Protein AF-A0AAE0AFK3-F1 (afdb_monomer_lite)

Radius of gyration: 22.58 Å; chains: 1; bounding box: 46×29×74 Å

Secondary structure (DSSP, 8-state):
--------TTS-HHHHHHHHHHHHHH-TT--HHHHHHHHHHHH-----HHHHHHHHHHHHHHHHHHHHHHHHHHHHHHHHHTTS--EEEEEEEE-TT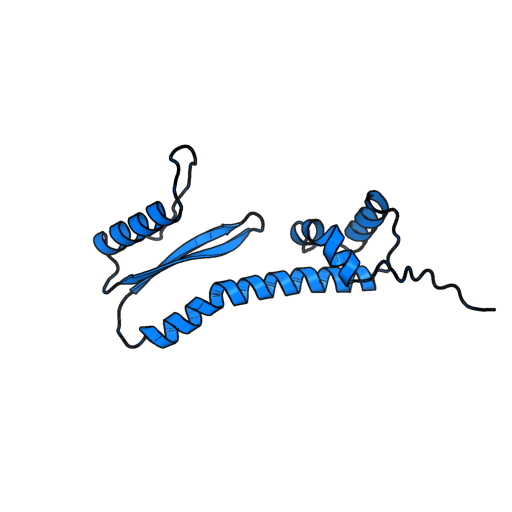S-EEEEEEEEESS-SHHHHHHHHHHHHHHTT--TTS--------

Structure (mmCIF, N/CA/C/O backbone):
data_AF-A0AAE0AFK3-F1
#
_entry.id   AF-A0AAE0AFK3-F1
#
loop_
_atom_site.group_PDB
_atom_site.id
_atom_site.type_symbol
_atom_site.label_atom_id
_atom_site.label_alt_id
_atom_site.label_comp_id
_atom_site.label_asym_id
_atom_site.label_entity_id
_atom_site.label_seq_id
_atom_site.pdbx_PDB_ins_code
_atom_site.Cartn_x
_atom_site.Cartn_y
_atom_site.Cartn_z
_atom_site.occupancy
_atom_site.B_iso_or_equiv
_atom_site.auth_seq_id
_atom_site.auth_comp_id
_atom_site.auth_asym_id
_atom_site.auth_atom_id
_atom_site.pdbx_PDB_model_num
ATOM 1 N N . MET A 1 1 ? -14.054 -16.254 48.248 1.00 39.22 1 MET A N 1
ATOM 2 C CA . MET A 1 1 ? -14.716 -15.157 47.509 1.00 39.22 1 MET A CA 1
ATOM 3 C C . MET A 1 1 ? -13.858 -14.879 46.275 1.00 39.22 1 MET A C 1
ATOM 5 O O . MET A 1 1 ? -12.744 -14.404 46.434 1.00 39.22 1 MET A O 1
ATOM 9 N N . CYS A 1 2 ? -14.268 -15.325 45.084 1.00 46.75 2 CYS A N 1
ATOM 10 C CA . CYS A 1 2 ? -13.453 -15.217 43.863 1.00 46.75 2 CYS A CA 1
ATOM 11 C C . CYS A 1 2 ? -13.420 -13.764 43.356 1.00 46.75 2 CYS A C 1
ATOM 13 O O . CYS A 1 2 ? -14.483 -13.138 43.305 1.00 46.75 2 CYS A O 1
ATOM 15 N N . PRO A 1 3 ? -12.263 -13.214 42.949 1.00 45.56 3 PRO A N 1
ATOM 16 C CA . PRO A 1 3 ? -12.224 -11.877 42.382 1.00 45.56 3 PRO A CA 1
ATOM 17 C C . PRO A 1 3 ? -12.792 -11.931 40.960 1.00 45.56 3 PRO A C 1
ATOM 19 O O . PRO A 1 3 ? -12.243 -12.588 40.079 1.00 45.56 3 PRO A O 1
ATOM 22 N N . ARG A 1 4 ? -13.913 -11.243 40.726 1.00 48.81 4 ARG A N 1
ATOM 23 C CA . ARG A 1 4 ? -14.423 -10.994 39.374 1.00 48.81 4 ARG A CA 1
ATOM 24 C C . ARG A 1 4 ? -13.528 -9.958 38.703 1.00 48.81 4 ARG A C 1
ATOM 26 O O . ARG A 1 4 ? -13.753 -8.759 38.849 1.00 48.81 4 ARG A O 1
ATOM 33 N N . VAL A 1 5 ? -12.534 -10.410 37.947 1.00 52.78 5 VAL A N 1
ATOM 34 C CA . VAL A 1 5 ? -11.984 -9.577 36.877 1.00 52.78 5 VAL A CA 1
ATOM 35 C C . VAL A 1 5 ? -13.006 -9.617 35.743 1.00 52.78 5 VAL A C 1
ATOM 37 O O . VAL A 1 5 ? -13.448 -10.690 35.341 1.00 52.78 5 VAL A O 1
ATOM 40 N N . ALA A 1 6 ? -13.423 -8.452 35.251 1.00 50.88 6 ALA A N 1
ATOM 41 C CA . ALA A 1 6 ? -14.258 -8.312 34.058 1.00 50.88 6 ALA A CA 1
ATOM 42 C C . ALA A 1 6 ? -13.450 -8.655 32.788 1.00 50.88 6 ALA A C 1
ATOM 44 O O . ALA A 1 6 ? -13.298 -7.836 31.882 1.00 50.88 6 ALA A O 1
ATOM 45 N N . GLU A 1 7 ? -12.858 -9.846 32.756 1.00 51.28 7 GLU A N 1
ATOM 46 C CA . GLU A 1 7 ? -12.228 -10.411 31.575 1.00 51.28 7 GLU A CA 1
ATOM 47 C C . GLU A 1 7 ? -13.335 -10.983 30.700 1.00 51.28 7 GLU A C 1
ATOM 49 O O . GLU A 1 7 ? -13.876 -12.056 30.942 1.00 51.28 7 GLU A O 1
ATOM 54 N N . ASN A 1 8 ? -13.721 -10.218 29.683 1.00 63.56 8 ASN A N 1
ATOM 55 C CA . ASN A 1 8 ? -14.471 -10.777 28.576 1.00 63.56 8 ASN A CA 1
ATOM 56 C C . ASN A 1 8 ? -13.508 -11.672 27.779 1.00 63.56 8 ASN A C 1
ATOM 58 O O . ASN A 1 8 ? -12.767 -11.168 26.933 1.00 63.56 8 ASN A O 1
ATOM 62 N N . GLU A 1 9 ? -13.502 -12.977 28.071 1.00 61.12 9 GLU A N 1
ATOM 63 C CA . GLU A 1 9 ? -12.671 -13.986 27.388 1.00 61.12 9 GLU A CA 1
ATOM 64 C C . GLU A 1 9 ? -12.834 -13.950 25.863 1.00 61.12 9 GLU A C 1
ATOM 66 O O . GLU A 1 9 ? -11.897 -14.246 25.123 1.00 61.12 9 GLU A O 1
ATOM 71 N N . VAL A 1 10 ? -14.003 -13.526 25.380 1.00 69.44 10 VAL A N 1
ATOM 72 C CA . VAL A 1 10 ? -14.322 -13.450 23.951 1.00 69.44 10 VAL A CA 1
ATOM 73 C C . VAL A 1 10 ? -13.625 -12.257 23.287 1.00 69.44 10 VAL A C 1
ATOM 75 O O . VAL A 1 10 ? -13.208 -12.333 22.130 1.00 69.44 10 VAL A O 1
ATOM 78 N N . ALA A 1 11 ? -13.409 -11.163 24.024 1.00 80.69 11 ALA A N 1
ATOM 79 C CA . ALA A 1 11 ? -12.811 -9.930 23.513 1.00 80.69 11 ALA A CA 1
ATOM 80 C C . ALA A 1 11 ? -11.272 -9.971 23.515 1.00 80.69 11 ALA A C 1
ATOM 82 O O . ALA A 1 11 ? -10.588 -9.083 24.036 1.00 80.69 11 ALA A O 1
ATOM 83 N N . THR A 1 12 ? -10.710 -11.025 22.924 1.00 91.44 12 THR A N 1
ATOM 84 C CA . THR A 1 12 ? -9.260 -11.205 22.792 1.00 91.44 12 THR A CA 1
ATOM 85 C C . THR A 1 12 ? -8.634 -10.154 21.873 1.00 91.44 12 THR A C 1
ATOM 87 O O . THR A 1 12 ? -9.294 -9.556 21.024 1.00 91.44 12 THR A O 1
ATOM 90 N N . SER A 1 13 ? -7.314 -9.963 21.967 1.00 93.50 13 SER A N 1
ATOM 91 C CA . SER A 1 13 ? -6.593 -9.039 21.078 1.00 93.50 13 SER A CA 1
ATOM 92 C C . SER A 1 13 ? -6.720 -9.412 19.595 1.00 93.50 13 SER A C 1
ATOM 94 O O . SER A 1 13 ? -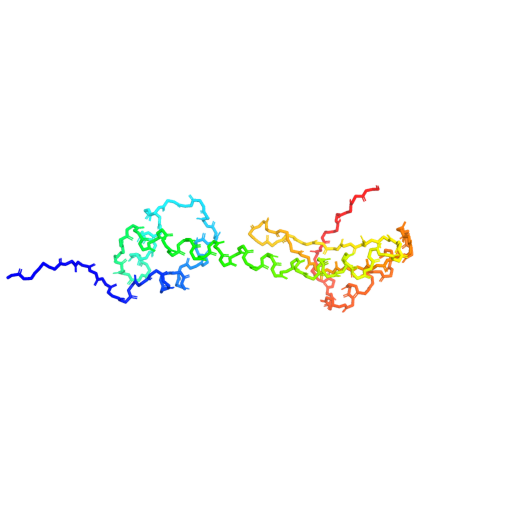6.755 -8.520 18.753 1.00 93.50 13 SER A O 1
ATOM 96 N N . ARG A 1 14 ? -6.828 -10.711 19.271 1.00 93.56 14 ARG A N 1
ATOM 97 C CA . ARG A 1 14 ? -7.072 -11.180 17.896 1.00 93.56 14 ARG A CA 1
ATOM 98 C C . ARG A 1 14 ? -8.484 -10.851 17.433 1.00 93.56 14 ARG A C 1
ATOM 100 O O . ARG A 1 14 ? -8.646 -10.337 16.332 1.00 93.5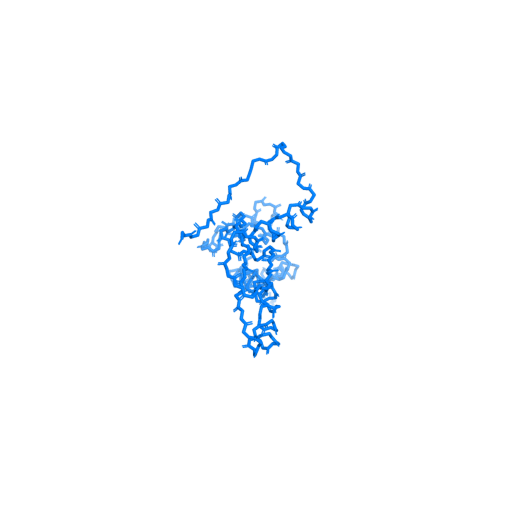6 14 ARG A O 1
ATOM 107 N N . TRP A 1 15 ? -9.482 -11.102 18.280 1.00 94.31 15 TRP A N 1
ATOM 108 C CA . TRP A 1 15 ? -10.865 -10.755 17.964 1.00 94.31 15 TRP A CA 1
ATOM 109 C C . TRP A 1 15 ? -11.001 -9.249 17.722 1.00 94.31 15 TRP A C 1
ATOM 111 O O . TRP A 1 15 ? -11.472 -8.847 16.662 1.00 94.31 15 TRP A O 1
ATOM 121 N N . VAL A 1 16 ? -10.460 -8.414 18.618 1.00 94.56 16 VAL A N 1
ATOM 122 C CA . VAL A 1 16 ? -10.437 -6.951 18.450 1.00 94.56 16 VAL A CA 1
ATOM 123 C C . VAL A 1 16 ? -9.757 -6.545 17.137 1.00 94.56 16 VAL A C 1
ATOM 125 O O . VAL A 1 16 ? -10.314 -5.748 16.385 1.00 94.56 16 VAL A O 1
ATOM 128 N N . ALA A 1 17 ? -8.584 -7.109 16.826 1.00 94.75 17 ALA A N 1
ATOM 129 C CA . ALA A 1 17 ? -7.884 -6.827 15.572 1.00 94.75 17 ALA A CA 1
ATOM 130 C C . ALA A 1 17 ? -8.727 -7.189 14.336 1.00 94.75 17 ALA A C 1
ATOM 132 O O . ALA A 1 17 ? -8.676 -6.471 13.341 1.00 94.75 17 ALA A O 1
ATOM 133 N N . SER A 1 18 ? -9.529 -8.257 14.407 1.00 94.19 18 SER A N 1
ATOM 134 C CA . SER A 1 18 ? -10.399 -8.670 13.301 1.00 94.19 18 SER A CA 1
ATOM 135 C C . SER A 1 18 ? -11.587 -7.727 13.079 1.00 94.19 18 SER A C 1
ATOM 137 O O . SER A 1 18 ? -11.887 -7.396 11.936 1.00 94.19 18 SER A O 1
ATOM 139 N N . VAL A 1 19 ? -12.232 -7.240 14.147 1.00 93.75 19 VAL A N 1
ATOM 140 C CA . VAL A 1 19 ? -13.488 -6.474 14.030 1.00 93.75 19 VAL A CA 1
ATOM 141 C C . VAL A 1 19 ? -13.283 -4.974 13.819 1.00 93.75 19 VAL A C 1
ATOM 143 O O . VAL A 1 19 ? -14.071 -4.344 13.120 1.00 93.75 19 VAL A O 1
ATOM 146 N N . ILE A 1 20 ? -12.216 -4.390 14.378 1.00 94.19 20 ILE A N 1
ATOM 147 C CA . ILE A 1 20 ? -11.890 -2.960 14.206 1.00 94.19 20 ILE A CA 1
ATOM 148 C C . ILE A 1 20 ? -10.580 -2.727 13.443 1.00 94.19 20 ILE A C 1
ATOM 150 O O . ILE A 1 20 ? -10.051 -1.617 13.447 1.00 94.19 20 ILE A O 1
ATOM 154 N N . GLY A 1 21 ? -10.046 -3.746 12.762 1.00 93.38 21 GLY A N 1
ATOM 155 C CA . GLY A 1 21 ? -8.762 -3.663 12.057 1.00 93.38 21 GLY A CA 1
ATOM 156 C C . GLY A 1 21 ? -8.691 -2.526 11.035 1.00 93.38 21 GLY A C 1
ATOM 157 O O . GLY A 1 21 ? -7.716 -1.782 11.021 1.00 93.38 21 GLY A O 1
ATOM 158 N N . ASN A 1 22 ? -9.751 -2.318 10.246 1.00 91.38 22 ASN A N 1
ATOM 159 C CA . ASN A 1 22 ? -9.845 -1.188 9.308 1.00 91.38 22 ASN A CA 1
ATOM 160 C C . ASN A 1 22 ? -9.767 0.163 10.021 1.00 91.38 22 ASN A C 1
ATOM 162 O O . ASN A 1 22 ? -9.021 1.042 9.611 1.00 91.38 22 ASN A O 1
ATOM 166 N N . PHE A 1 23 ? -10.488 0.309 11.130 1.00 93.88 23 PHE A N 1
ATOM 167 C CA . PHE A 1 23 ? -10.491 1.551 11.891 1.00 93.88 23 PHE A CA 1
ATOM 168 C C . PHE A 1 23 ? -9.127 1.837 12.536 1.00 93.88 23 PHE A C 1
ATOM 170 O O . PHE A 1 23 ? -8.695 2.988 12.591 1.00 93.88 23 PHE A O 1
ATOM 177 N N . ILE A 1 24 ? -8.417 0.789 12.974 1.00 94.00 24 ILE A N 1
ATOM 178 C CA . ILE A 1 24 ? -7.029 0.891 13.436 1.00 94.00 24 ILE A CA 1
ATOM 179 C C . ILE A 1 24 ? -6.100 1.317 12.291 1.00 94.00 24 ILE A C 1
ATOM 181 O O . ILE A 1 24 ? -5.253 2.180 12.517 1.00 94.00 24 ILE A O 1
ATOM 185 N N . ARG A 1 25 ? -6.268 0.752 11.085 1.00 90.38 25 ARG A N 1
ATOM 186 C CA . ARG A 1 25 ? -5.477 1.106 9.892 1.00 90.38 25 ARG A CA 1
ATOM 187 C C . ARG A 1 25 ? -5.624 2.576 9.517 1.00 90.38 25 ARG A C 1
ATOM 189 O O . ARG A 1 25 ? -4.612 3.243 9.365 1.00 90.38 25 ARG A O 1
ATOM 196 N N . SER A 1 26 ? -6.847 3.103 9.506 1.00 89.81 26 SER A N 1
ATOM 197 C CA . SER A 1 26 ? -7.099 4.522 9.215 1.00 89.81 26 SER A CA 1
ATOM 198 C C . SER A 1 26 ? -6.679 5.469 10.349 1.00 89.81 26 SER A C 1
ATOM 200 O O . SER A 1 26 ? -6.607 6.677 10.155 1.00 89.81 26 SER A O 1
ATOM 202 N N . ASN A 1 27 ? -6.399 4.945 11.549 1.00 91.75 27 ASN A N 1
ATOM 203 C CA . ASN A 1 27 ? -6.008 5.733 12.720 1.00 91.75 27 ASN A CA 1
ATOM 204 C C . ASN A 1 27 ? -4.761 5.140 13.405 1.00 91.75 27 ASN A C 1
ATOM 206 O O . ASN A 1 27 ? -4.784 4.870 14.611 1.00 91.75 27 ASN A O 1
ATOM 210 N N . PRO A 1 28 ? -3.630 4.960 12.702 1.00 90.44 28 PRO A N 1
ATOM 211 C CA . PRO A 1 28 ? -2.493 4.191 13.213 1.00 90.44 28 PRO A CA 1
ATOM 212 C C . PRO A 1 28 ? -1.834 4.863 14.424 1.00 90.44 28 PRO A C 1
ATOM 214 O O . PRO A 1 28 ? -1.280 4.194 15.293 1.00 90.44 28 PRO A O 1
ATOM 217 N N . ASN A 1 29 ? -1.975 6.182 14.566 1.00 91.31 29 ASN A N 1
ATOM 218 C CA . ASN A 1 29 ? -1.487 6.956 15.712 1.00 91.31 29 ASN A CA 1
ATOM 219 C C . ASN A 1 29 ? -2.575 7.247 16.761 1.00 91.31 29 ASN A C 1
ATOM 221 O O . ASN A 1 29 ? -2.318 7.922 17.755 1.00 91.31 29 ASN A O 1
ATOM 225 N N . GLY A 1 30 ? -3.781 6.694 16.586 1.00 91.25 30 GLY A N 1
ATOM 226 C CA . GLY A 1 30 ? -4.903 6.872 17.503 1.00 91.25 30 GLY A CA 1
ATOM 227 C C . GLY A 1 30 ? -4.571 6.431 18.932 1.00 91.25 30 GLY A C 1
ATOM 228 O O . GLY A 1 30 ? -3.837 5.459 19.156 1.00 91.25 30 GLY A O 1
ATOM 229 N N . LYS A 1 31 ? -5.112 7.155 19.917 1.00 93.75 31 LYS A N 1
ATOM 230 C CA . LYS A 1 31 ? -4.954 6.832 21.344 1.00 93.75 31 LYS A CA 1
ATOM 231 C C . LYS A 1 31 ? -5.876 5.679 21.736 1.00 93.75 31 LYS A C 1
ATOM 233 O O . LYS A 1 31 ? -6.976 5.555 21.215 1.00 93.75 31 LYS A O 1
ATOM 238 N N . THR A 1 32 ? -5.492 4.901 22.746 1.00 92.50 32 THR A N 1
ATOM 239 C CA . THR A 1 32 ? -6.267 3.754 23.262 1.00 92.50 32 THR A CA 1
ATOM 240 C C . THR A 1 32 ? -7.733 4.087 23.557 1.00 92.50 32 THR A C 1
ATOM 242 O O . THR A 1 32 ? -8.607 3.262 23.311 1.00 92.50 32 THR A O 1
ATOM 245 N N . LYS A 1 33 ? -8.013 5.299 24.058 1.00 94.25 33 LYS A N 1
ATOM 246 C CA . LYS A 1 33 ? -9.376 5.768 24.357 1.00 94.25 33 LYS A CA 1
ATOM 247 C C . LYS A 1 33 ? -10.280 5.773 23.119 1.00 94.25 33 LYS A C 1
ATOM 249 O O . LYS A 1 33 ? -11.425 5.362 23.230 1.00 94.25 33 LYS A O 1
ATOM 254 N N . LEU A 1 34 ? -9.751 6.164 21.958 1.00 95.62 34 LEU A N 1
ATOM 255 C CA . LEU A 1 34 ? -10.492 6.184 20.694 1.00 95.62 34 LEU A CA 1
ATOM 256 C C . LEU A 1 34 ? -11.017 4.784 20.349 1.00 95.62 34 LEU A C 1
ATOM 258 O O . LEU A 1 34 ? -12.209 4.598 20.153 1.00 95.62 34 LEU A O 1
ATOM 262 N N . PHE A 1 35 ? -10.136 3.783 20.365 1.00 95.38 35 PHE A N 1
ATOM 263 C CA . PHE A 1 35 ? -10.503 2.404 20.028 1.00 95.38 35 PHE A CA 1
ATOM 264 C C . PHE A 1 35 ? -11.403 1.748 21.076 1.00 95.38 35 PHE A C 1
ATOM 266 O O . PHE A 1 35 ? -12.213 0.891 20.741 1.00 95.38 35 PHE A O 1
ATOM 273 N N . LYS A 1 36 ? -11.271 2.139 22.350 1.00 93.38 36 LYS A N 1
ATOM 274 C CA . LYS A 1 36 ? -12.187 1.679 23.399 1.00 93.38 36 LYS A CA 1
ATOM 275 C C . LYS A 1 36 ? -13.601 2.200 23.184 1.00 93.38 36 LYS A C 1
ATOM 277 O O . LYS A 1 36 ? -14.534 1.422 23.336 1.00 93.38 36 LYS A O 1
ATOM 282 N N . ASN A 1 37 ? -13.737 3.480 22.845 1.00 94.25 37 ASN A N 1
ATOM 283 C CA . ASN A 1 37 ? -15.035 4.075 22.549 1.00 94.25 37 ASN A CA 1
ATOM 284 C C . ASN A 1 37 ? -15.664 3.381 21.337 1.00 94.25 37 ASN A C 1
ATOM 286 O O . ASN A 1 37 ? -16.776 2.890 21.445 1.00 94.25 37 ASN A O 1
ATOM 290 N N . GLU A 1 38 ? -14.900 3.188 20.259 1.00 94.94 38 GLU A N 1
ATOM 291 C CA . GLU A 1 38 ? -15.377 2.486 19.060 1.00 94.94 38 GLU A CA 1
ATOM 292 C C . GLU A 1 38 ? -15.920 1.076 19.365 1.00 94.94 38 GLU A C 1
ATOM 294 O O . GLU A 1 38 ? -16.978 0.685 18.874 1.00 94.94 38 GLU A O 1
ATOM 299 N N . LEU A 1 39 ? -15.220 0.300 20.201 1.00 93.12 39 LEU A N 1
ATOM 300 C CA . LEU A 1 39 ? -15.661 -1.049 20.581 1.00 93.12 39 LEU A CA 1
ATOM 301 C C . LEU A 1 39 ? -16.893 -1.042 21.488 1.00 93.12 39 LEU A C 1
ATOM 303 O O . LEU A 1 39 ? -17.746 -1.927 21.380 1.00 93.12 39 LEU A O 1
ATOM 307 N N . GLN A 1 40 ? -16.990 -0.051 22.371 1.00 91.44 40 GLN A N 1
ATOM 308 C CA . GLN A 1 40 ? -18.157 0.131 23.221 1.00 91.44 40 GLN A CA 1
ATOM 309 C C . GLN A 1 40 ? -19.379 0.556 22.399 1.00 91.44 40 GLN A C 1
ATOM 311 O O . GLN A 1 40 ? -20.465 0.042 22.647 1.00 91.44 40 GLN A O 1
ATOM 316 N N . ASP A 1 41 ? -19.203 1.439 21.420 1.00 92.38 41 ASP A N 1
ATOM 317 C CA . ASP A 1 41 ? -20.298 1.997 20.627 1.00 92.38 41 ASP A CA 1
ATOM 318 C C . ASP A 1 41 ? -20.816 0.984 19.597 1.00 92.38 41 ASP A C 1
ATOM 320 O O . ASP A 1 41 ? -22.024 0.807 19.457 1.00 92.38 41 ASP A O 1
ATOM 324 N N . LYS A 1 42 ? -19.920 0.255 18.912 1.00 93.31 42 LYS A N 1
ATOM 325 C CA . LYS A 1 42 ? -20.318 -0.720 17.879 1.00 93.31 42 LYS A CA 1
ATOM 326 C C . LYS A 1 42 ? -20.712 -2.088 18.410 1.00 93.31 42 LYS A C 1
ATOM 328 O O . LYS A 1 42 ? -21.544 -2.754 17.802 1.00 93.31 42 LYS A O 1
ATOM 333 N N . PHE A 1 43 ? -20.086 -2.536 19.495 1.00 89.69 43 PHE A N 1
ATOM 334 C CA . PHE A 1 43 ? -20.218 -3.922 19.955 1.00 89.69 43 PHE A CA 1
ATOM 335 C C . PHE A 1 43 ? -20.677 -4.033 21.409 1.00 89.69 43 PHE A C 1
ATOM 337 O O . PHE A 1 43 ? -20.826 -5.145 21.905 1.00 89.69 43 PHE A O 1
ATOM 344 N N . ALA A 1 44 ? -20.888 -2.913 22.110 1.00 90.12 44 ALA A N 1
ATOM 345 C CA . ALA A 1 44 ? -21.187 -2.887 23.543 1.00 90.12 44 ALA A CA 1
ATOM 346 C C . ALA A 1 44 ? -20.126 -3.590 24.418 1.00 90.12 44 ALA A C 1
ATOM 348 O O . ALA A 1 44 ? -20.409 -4.003 25.544 1.00 90.12 44 ALA A O 1
ATOM 349 N N . VAL A 1 45 ? -18.885 -3.706 23.925 1.00 88.19 45 VAL A N 1
ATOM 350 C CA . VAL A 1 45 ? -17.801 -4.435 24.595 1.00 88.19 45 VAL A CA 1
ATOM 351 C C . VAL A 1 45 ? -16.824 -3.476 25.269 1.00 88.19 45 VAL A C 1
ATOM 353 O O . VAL A 1 45 ? -16.205 -2.627 24.628 1.00 88.19 45 VAL A O 1
ATOM 356 N N . LYS A 1 46 ? -16.584 -3.697 26.566 1.00 87.88 46 LYS A N 1
ATOM 357 C CA . LYS A 1 46 ? -15.477 -3.073 27.302 1.00 87.88 46 LYS A CA 1
ATOM 358 C C . LYS A 1 46 ? -14.233 -3.946 27.220 1.00 87.88 46 LYS A C 1
ATOM 360 O O . LYS A 1 46 ? -14.273 -5.130 27.538 1.00 87.88 46 LYS A O 1
ATOM 365 N N . VAL A 1 47 ? -13.108 -3.335 26.863 1.00 86.88 47 VAL A N 1
ATOM 366 C CA . VAL A 1 47 ? -11.798 -3.995 26.796 1.00 86.88 47 VAL A CA 1
ATOM 367 C C . VAL A 1 47 ? -10.733 -3.224 27.562 1.00 86.88 47 VAL A C 1
ATOM 369 O O . VAL A 1 47 ? -10.729 -1.989 27.640 1.00 86.88 47 VAL A O 1
ATOM 372 N N . ASN A 1 48 ? -9.786 -3.974 28.123 1.00 88.12 48 ASN A N 1
ATOM 373 C CA . ASN A 1 48 ? -8.640 -3.402 28.813 1.00 88.12 48 ASN A CA 1
ATOM 374 C C . ASN A 1 48 ? -7.670 -2.723 27.817 1.00 88.12 48 ASN A C 1
ATOM 376 O O . ASN A 1 48 ? -7.657 -3.005 26.617 1.00 88.12 48 ASN A O 1
ATOM 380 N N . SER A 1 49 ? -6.847 -1.794 28.315 1.00 90.25 49 SER A N 1
ATOM 381 C CA . SER A 1 49 ? -5.906 -1.039 27.470 1.00 90.25 49 SER A CA 1
ATOM 382 C C . SER A 1 49 ? -4.843 -1.928 26.816 1.00 90.25 49 SER A C 1
ATOM 384 O O . SER A 1 49 ? -4.413 -1.638 25.702 1.00 90.25 49 SER A O 1
ATOM 386 N N . GLN A 1 50 ? -4.444 -3.011 27.486 1.00 90.06 50 GLN A N 1
ATOM 387 C CA . GLN A 1 50 ? -3.419 -3.934 27.003 1.00 90.06 50 GLN A CA 1
ATOM 388 C C . GLN A 1 50 ? -3.905 -4.729 25.786 1.00 90.06 50 GLN A C 1
ATOM 390 O O . GLN A 1 50 ? -3.153 -4.927 24.835 1.00 90.06 50 GLN A O 1
ATOM 395 N N . THR A 1 51 ? -5.172 -5.139 25.784 1.00 91.62 51 THR A N 1
ATOM 396 C CA . THR A 1 51 ? -5.840 -5.822 24.679 1.00 91.62 51 THR A CA 1
ATOM 397 C C . THR A 1 51 ? -5.885 -4.926 23.452 1.00 91.62 51 THR A C 1
ATOM 399 O O . THR A 1 51 ? -5.554 -5.394 22.368 1.00 91.62 51 THR A O 1
ATOM 402 N N . ILE A 1 52 ? -6.210 -3.640 23.625 1.00 93.94 52 ILE A N 1
ATOM 403 C CA . ILE A 1 52 ? -6.168 -2.650 22.540 1.00 93.94 52 ILE A CA 1
ATOM 404 C C . ILE A 1 52 ? -4.747 -2.483 22.011 1.00 93.94 52 ILE A C 1
ATOM 406 O O . ILE A 1 52 ? -4.543 -2.509 20.803 1.00 93.94 52 ILE A O 1
ATOM 410 N N . TYR A 1 53 ? -3.759 -2.334 22.898 1.00 94.62 53 TYR A N 1
ATOM 411 C CA . TYR A 1 53 ? -2.361 -2.197 22.494 1.00 94.62 53 TYR A CA 1
ATOM 412 C C . TYR A 1 53 ? -1.895 -3.406 21.673 1.00 94.62 53 TYR A C 1
ATOM 414 O O . TYR A 1 53 ? -1.334 -3.243 20.593 1.00 94.62 53 TYR A O 1
ATOM 422 N N . ARG A 1 54 ? -2.187 -4.621 22.149 1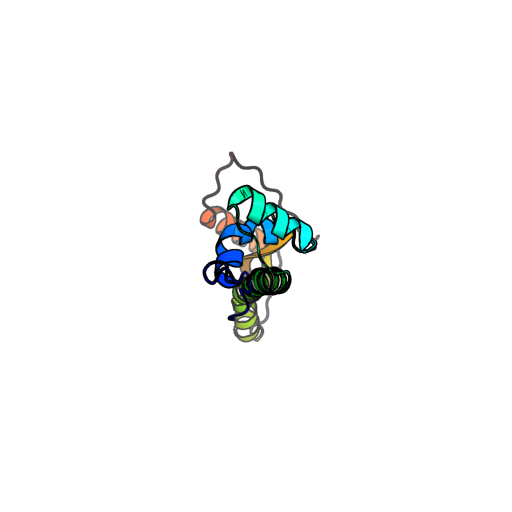.00 95.19 54 ARG A N 1
ATOM 423 C CA . ARG A 1 54 ? -1.860 -5.872 21.455 1.00 95.19 54 ARG A CA 1
ATOM 424 C C . ARG A 1 54 ? -2.598 -5.995 20.122 1.00 95.19 54 ARG A C 1
ATOM 426 O O . ARG A 1 54 ? -1.972 -6.352 19.135 1.00 95.19 54 ARG A O 1
ATOM 433 N N . ALA A 1 55 ? -3.887 -5.661 20.070 1.00 95.19 55 ALA A N 1
ATOM 434 C CA . ALA A 1 55 ? -4.669 -5.674 18.833 1.00 95.19 55 ALA A CA 1
ATOM 435 C C . ALA A 1 55 ? -4.114 -4.681 17.804 1.00 95.19 55 ALA A C 1
ATOM 437 O O . ALA A 1 55 ? -3.900 -5.030 16.648 1.00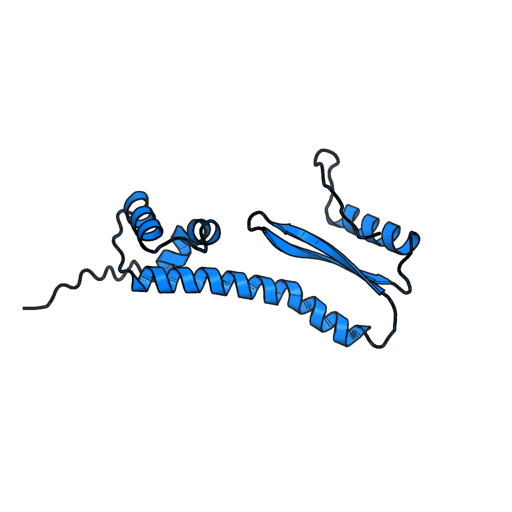 95.19 55 ALA A O 1
ATOM 438 N N . LYS A 1 56 ? -3.802 -3.461 18.249 1.00 95.38 56 LYS A N 1
ATOM 439 C CA . LYS A 1 56 ? -3.175 -2.428 17.426 1.00 95.38 56 LYS A CA 1
ATOM 440 C C . LYS A 1 56 ? -1.819 -2.887 16.895 1.00 95.38 56 LYS A C 1
ATOM 442 O O . LYS A 1 56 ? -1.544 -2.722 15.714 1.00 95.38 56 LYS A O 1
ATOM 447 N N . LYS A 1 57 ? -1.001 -3.507 17.748 1.00 94.81 57 LYS A N 1
ATOM 448 C CA . LYS A 1 57 ? 0.287 -4.084 17.356 1.00 94.81 57 LYS A CA 1
ATOM 449 C C . LYS A 1 57 ? 0.117 -5.170 16.288 1.00 94.81 57 LYS A C 1
ATOM 451 O O . LYS A 1 57 ? 0.792 -5.078 15.274 1.00 94.81 57 LYS A O 1
ATOM 456 N N . ILE A 1 58 ? -0.830 -6.099 16.460 1.00 94.75 58 ILE A N 1
ATOM 457 C CA . ILE A 1 58 ? -1.144 -7.137 15.462 1.00 94.75 58 ILE A CA 1
ATOM 458 C C . ILE A 1 58 ? -1.465 -6.500 14.106 1.00 94.75 58 ILE A C 1
ATOM 460 O O . ILE A 1 58 ? -0.820 -6.825 13.119 1.00 94.75 58 ILE A O 1
ATOM 464 N N . VAL A 1 59 ? -2.410 -5.555 14.057 1.00 93.75 59 VAL A N 1
ATOM 465 C CA . VAL A 1 59 ? -2.829 -4.918 12.794 1.00 93.75 59 VAL A CA 1
ATOM 466 C C . VAL A 1 59 ? -1.663 -4.196 12.110 1.00 93.75 59 VAL A C 1
ATOM 468 O O . VAL A 1 59 ? -1.472 -4.337 10.903 1.00 93.75 59 VAL A O 1
ATOM 471 N N . LEU A 1 60 ? -0.861 -3.449 12.875 1.00 90.25 60 LEU A N 1
ATOM 472 C CA . LEU A 1 60 ? 0.279 -2.702 12.338 1.00 90.25 60 LEU A CA 1
ATOM 473 C C . LEU A 1 60 ? 1.441 -3.613 11.904 1.00 90.25 60 LEU A C 1
ATOM 475 O O . LEU A 1 60 ? 2.147 -3.287 10.954 1.00 90.25 60 LEU A O 1
ATOM 479 N N . GLU A 1 61 ? 1.659 -4.743 12.577 1.00 90.50 61 GLU A N 1
ATOM 480 C CA . GLU A 1 61 ? 2.660 -5.743 12.181 1.00 90.50 61 GLU A CA 1
ATOM 481 C C . GLU A 1 61 ? 2.231 -6.508 10.931 1.00 90.50 61 GLU A C 1
ATOM 483 O O . GLU A 1 61 ? 3.045 -6.704 10.029 1.00 90.50 61 GLU A O 1
ATOM 488 N N . THR A 1 62 ? 0.952 -6.874 10.829 1.00 87.88 62 THR A N 1
ATOM 489 C CA . THR A 1 62 ? 0.393 -7.486 9.620 1.00 87.88 62 THR A CA 1
ATOM 490 C C . THR A 1 62 ? 0.562 -6.565 8.412 1.00 87.88 62 THR A C 1
ATOM 492 O O . THR A 1 62 ? 1.032 -7.018 7.372 1.00 87.88 62 THR A O 1
ATOM 495 N N . LEU A 1 63 ? 0.284 -5.263 8.558 1.00 79.62 63 LEU A N 1
ATOM 496 C CA . LEU A 1 63 ? 0.512 -4.276 7.497 1.00 79.62 63 LEU A CA 1
ATOM 497 C C . LEU A 1 63 ? 1.980 -4.266 7.032 1.00 79.62 63 LEU A C 1
ATOM 499 O O . LEU A 1 63 ? 2.258 -4.374 5.841 1.00 79.62 63 LEU A O 1
ATOM 503 N N . LYS A 1 64 ? 2.934 -4.239 7.973 1.00 79.44 64 LYS A N 1
ATOM 504 C CA . LYS A 1 64 ? 4.372 -4.325 7.660 1.00 79.44 64 LYS A CA 1
ATOM 505 C C . LYS A 1 64 ? 4.744 -5.605 6.909 1.00 79.44 64 LYS A C 1
ATOM 507 O O . LYS A 1 64 ? 5.520 -5.527 5.960 1.00 79.44 64 LYS A O 1
ATOM 512 N N . SER A 1 65 ? 4.193 -6.755 7.304 1.00 80.38 65 SER A N 1
ATOM 513 C CA . SER A 1 65 ? 4.434 -8.033 6.615 1.00 80.38 65 SER A CA 1
ATOM 514 C C . SER A 1 65 ? 3.983 -7.978 5.158 1.00 80.38 65 SER A C 1
ATOM 516 O O . SER A 1 65 ? 4.743 -8.362 4.273 1.00 80.38 65 SER A O 1
ATOM 518 N N . HIS A 1 66 ? 2.799 -7.416 4.892 1.00 77.75 66 HIS A N 1
ATOM 519 C CA . HIS A 1 66 ? 2.292 -7.270 3.528 1.00 77.75 66 HIS A CA 1
ATOM 520 C C . HIS A 1 66 ? 3.217 -6.426 2.644 1.00 77.75 66 HIS A C 1
ATOM 522 O O . HIS A 1 66 ? 3.445 -6.791 1.491 1.00 77.75 66 HIS A O 1
ATOM 528 N N . HIS A 1 67 ? 3.814 -5.351 3.174 1.00 74.81 67 HIS A N 1
ATOM 529 C CA . HIS A 1 67 ? 4.829 -4.602 2.428 1.00 74.81 67 HIS A CA 1
ATOM 530 C C . HIS A 1 67 ? 6.048 -5.477 2.126 1.00 74.81 67 HIS A C 1
ATOM 532 O O . HIS A 1 67 ? 6.458 -5.581 0.973 1.00 74.81 67 HIS A O 1
ATOM 538 N N . VAL A 1 68 ? 6.611 -6.155 3.131 1.00 78.19 68 VAL A N 1
ATOM 539 C CA . VAL A 1 68 ? 7.782 -7.025 2.931 1.00 78.19 68 VAL A CA 1
ATOM 540 C C . VAL A 1 68 ? 7.511 -8.088 1.864 1.00 78.19 68 VAL A C 1
ATOM 542 O O . VAL A 1 68 ? 8.350 -8.296 0.991 1.00 78.19 68 VAL A O 1
ATOM 545 N N . GLU A 1 69 ? 6.338 -8.715 1.884 1.00 78.12 69 GLU A N 1
ATOM 546 C CA . GLU A 1 69 ? 5.922 -9.701 0.884 1.00 78.12 69 GLU A CA 1
ATOM 547 C C . GLU A 1 69 ? 5.767 -9.093 -0.517 1.00 78.12 69 GLU A C 1
ATOM 549 O O . GLU A 1 69 ? 6.261 -9.672 -1.488 1.00 78.12 69 GLU A O 1
ATOM 554 N N . ALA A 1 70 ? 5.153 -7.909 -0.635 1.00 72.88 70 ALA A N 1
ATOM 555 C CA . ALA A 1 70 ? 5.003 -7.209 -1.911 1.00 72.88 70 ALA A CA 1
ATOM 556 C C . ALA A 1 70 ? 6.365 -6.891 -2.557 1.00 72.88 70 ALA A C 1
ATOM 558 O O . ALA A 1 70 ? 6.546 -7.070 -3.763 1.00 72.88 70 ALA A O 1
ATOM 559 N N . TYR A 1 71 ? 7.355 -6.501 -1.748 1.00 76.25 71 TYR A N 1
ATOM 560 C CA . TYR A 1 71 ? 8.715 -6.194 -2.202 1.00 76.25 71 TYR A CA 1
ATOM 561 C C . TYR A 1 71 ? 9.652 -7.414 -2.258 1.00 76.25 71 TYR A C 1
ATOM 563 O O . TYR A 1 71 ? 10.726 -7.333 -2.859 1.00 76.25 71 TYR A O 1
ATOM 571 N N . ALA A 1 72 ? 9.270 -8.569 -1.698 1.00 79.69 72 ALA A N 1
ATOM 572 C CA . ALA A 1 72 ? 10.124 -9.762 -1.636 1.00 79.69 72 ALA A CA 1
ATOM 573 C C . ALA A 1 72 ? 10.580 -10.230 -3.025 1.00 79.69 72 ALA A C 1
ATOM 575 O O . ALA A 1 72 ? 11.705 -10.714 -3.195 1.00 79.69 72 ALA A O 1
ATOM 576 N N . LYS A 1 73 ? 9.728 -10.036 -4.039 1.00 75.19 73 LYS A N 1
ATOM 577 C CA . LYS A 1 73 ? 10.062 -10.351 -5.427 1.00 75.19 73 LYS A CA 1
ATOM 578 C C . LYS A 1 73 ? 11.218 -9.487 -5.947 1.00 75.19 73 LYS A C 1
ATOM 580 O O . LYS A 1 73 ? 12.118 -10.047 -6.566 1.00 75.19 73 LYS A O 1
ATOM 585 N N . LEU A 1 74 ? 11.276 -8.183 -5.634 1.00 75.38 74 LEU A N 1
ATOM 586 C CA . LEU A 1 74 ? 12.376 -7.293 -6.061 1.00 75.38 74 LEU A CA 1
ATOM 587 C C . LEU A 1 74 ? 13.741 -7.812 -5.613 1.00 75.38 74 LEU A C 1
ATOM 589 O O . LEU A 1 74 ? 14.695 -7.801 -6.387 1.00 75.38 74 LEU A O 1
ATOM 593 N N . ARG A 1 75 ? 13.830 -8.333 -4.383 1.00 74.94 75 ARG A N 1
ATOM 594 C CA . ARG A 1 75 ? 15.074 -8.912 -3.860 1.00 74.94 75 ARG A CA 1
ATOM 595 C C . ARG A 1 75 ? 15.534 -10.106 -4.695 1.00 74.94 75 ARG A C 1
ATOM 597 O O . ARG A 1 75 ? 16.719 -10.216 -5.001 1.00 74.94 75 ARG A O 1
ATOM 604 N N . LYS A 1 76 ? 14.604 -10.986 -5.082 1.00 75.50 76 LYS A N 1
ATOM 605 C CA . LYS A 1 76 ? 14.900 -12.108 -5.984 1.00 75.50 76 LYS A CA 1
ATOM 606 C C . LYS A 1 76 ? 15.376 -11.596 -7.347 1.00 75.50 76 LYS A C 1
ATOM 608 O O . LYS A 1 76 ? 16.363 -12.113 -7.863 1.00 75.50 76 LYS A O 1
ATOM 613 N N . TYR A 1 77 ? 14.728 -10.563 -7.885 1.00 72.44 77 TYR A N 1
ATOM 614 C CA . TYR A 1 77 ? 15.100 -9.971 -9.169 1.00 72.44 77 TYR A CA 1
ATOM 615 C C . TYR A 1 77 ? 16.497 -9.341 -9.150 1.00 72.44 77 TYR A C 1
ATOM 617 O O . TYR A 1 77 ? 17.289 -9.629 -10.041 1.00 72.44 77 TYR A O 1
ATOM 625 N N . GLY A 1 78 ? 16.854 -8.575 -8.115 1.00 72.00 78 GLY A N 1
ATOM 626 C CA . GLY A 1 78 ? 18.196 -7.994 -7.989 1.00 72.00 78 GLY A CA 1
ATOM 627 C C . GLY A 1 78 ? 19.304 -9.052 -7.939 1.00 72.00 78 GLY A C 1
ATOM 628 O O . GLY A 1 78 ? 20.335 -8.902 -8.587 1.00 72.00 78 GLY A O 1
ATOM 629 N N . ILE A 1 79 ? 19.068 -10.166 -7.237 1.00 74.69 79 ILE A N 1
ATOM 630 C CA . ILE A 1 79 ? 20.027 -11.281 -7.163 1.00 74.69 79 ILE A CA 1
ATOM 631 C C . ILE A 1 79 ? 20.147 -12.007 -8.507 1.00 74.69 79 ILE A C 1
ATOM 633 O O . ILE A 1 79 ? 21.252 -12.343 -8.931 1.00 74.69 79 ILE A O 1
ATOM 637 N N . GLN A 1 80 ? 19.014 -12.286 -9.153 1.00 70.69 80 GLN A N 1
ATOM 638 C CA . GLN A 1 80 ? 18.978 -13.089 -10.371 1.00 70.69 80 GLN A CA 1
ATOM 639 C C . GLN A 1 80 ? 19.483 -12.309 -11.585 1.00 70.69 80 GLN A C 1
ATOM 641 O O . GLN A 1 80 ? 20.213 -12.871 -12.393 1.00 70.69 80 GLN A O 1
ATOM 646 N N . TYR A 1 81 ? 19.120 -11.032 -11.705 1.00 70.06 81 TYR A N 1
ATOM 647 C CA . TYR A 1 81 ? 19.337 -10.259 -12.925 1.00 70.06 81 TYR A CA 1
ATOM 648 C C . TYR A 1 81 ? 20.408 -9.173 -12.809 1.00 70.06 81 TYR A C 1
ATOM 650 O O . TYR A 1 81 ? 20.931 -8.740 -13.830 1.00 70.06 81 TYR A O 1
ATOM 658 N N . GLY A 1 82 ? 20.834 -8.800 -11.595 1.00 67.81 82 GLY A N 1
ATOM 659 C CA . GLY A 1 82 ? 21.872 -7.778 -11.391 1.00 67.81 82 GLY A CA 1
ATOM 660 C C . GLY A 1 82 ? 23.237 -8.114 -12.010 1.00 67.81 82 GLY A C 1
ATOM 661 O O . GLY A 1 82 ? 24.079 -7.235 -12.144 1.00 67.81 82 GLY A O 1
ATOM 662 N N . LYS A 1 83 ? 23.461 -9.372 -12.415 1.00 69.69 83 LYS A N 1
ATOM 663 C CA . LYS A 1 83 ? 24.691 -9.822 -13.087 1.00 69.69 83 LYS A CA 1
ATOM 664 C C . LYS A 1 83 ? 24.708 -9.585 -14.599 1.00 69.69 83 LYS A C 1
ATOM 666 O O . LYS A 1 83 ? 25.781 -9.658 -15.186 1.00 69.69 83 LYS A O 1
ATOM 671 N N . PHE A 1 84 ? 23.556 -9.353 -15.227 1.00 68.50 84 PHE A N 1
ATOM 672 C CA . PHE A 1 84 ? 23.438 -9.302 -16.690 1.00 68.50 84 PHE A CA 1
ATOM 673 C C . PHE A 1 84 ? 23.512 -7.878 -17.264 1.00 68.50 84 PHE A C 1
ATOM 675 O O . PHE A 1 84 ? 23.456 -7.716 -18.478 1.00 68.50 84 PHE A O 1
ATOM 682 N N . GLY A 1 85 ? 23.681 -6.857 -16.414 1.00 73.06 85 GLY A N 1
ATOM 683 C CA . GLY A 1 85 ? 23.551 -5.458 -16.831 1.00 73.06 85 GLY A CA 1
ATOM 684 C C . GLY A 1 85 ? 22.099 -5.091 -17.175 1.00 73.06 85 GLY A C 1
ATOM 685 O O . GLY A 1 85 ? 21.209 -5.938 -17.132 1.00 73.06 85 GLY A O 1
ATOM 686 N N . GLY A 1 86 ? 21.852 -3.813 -17.470 1.00 82.69 86 GLY A N 1
ATOM 687 C CA . GLY A 1 86 ? 20.526 -3.285 -17.816 1.00 82.69 86 GLY A CA 1
ATOM 688 C C . GLY A 1 86 ? 19.908 -2.372 -16.752 1.00 82.69 86 GLY A C 1
ATOM 689 O O . GLY A 1 86 ? 20.495 -2.118 -15.699 1.00 82.69 86 GLY A O 1
ATOM 690 N N . VAL A 1 87 ? 18.710 -1.870 -17.051 1.00 86.00 87 VAL A N 1
ATOM 691 C CA . VAL A 1 87 ? 17.931 -0.948 -16.218 1.00 86.00 87 VAL A CA 1
ATOM 692 C C . VAL A 1 87 ? 16.644 -1.620 -15.741 1.00 86.00 87 VAL A C 1
ATOM 694 O O . VAL A 1 87 ? 15.931 -2.264 -16.515 1.00 86.00 87 VAL A O 1
ATOM 697 N N . LEU A 1 88 ? 16.348 -1.469 -14.448 1.00 88.00 88 LEU A N 1
ATOM 698 C CA . LEU A 1 88 ? 15.084 -1.886 -13.846 1.00 88.00 88 LEU A CA 1
ATOM 699 C C . LEU A 1 88 ? 14.086 -0.729 -13.922 1.00 88.00 88 LEU A C 1
ATOM 701 O O . LEU A 1 88 ? 14.201 0.234 -13.169 1.00 88.00 88 LEU A O 1
ATOM 705 N N . LEU A 1 89 ? 13.075 -0.863 -14.775 1.00 89.88 89 LEU A N 1
ATOM 706 C CA . LEU A 1 89 ? 11.918 0.025 -14.776 1.00 89.88 89 LEU A CA 1
ATOM 707 C C . LEU A 1 89 ? 10.898 -0.485 -13.757 1.00 89.88 89 LEU A C 1
ATOM 709 O O . LEU A 1 89 ? 10.653 -1.692 -13.653 1.00 89.88 89 LEU A O 1
ATOM 713 N N . SER A 1 90 ? 10.285 0.423 -13.002 1.00 89.06 90 SER A N 1
ATOM 714 C CA . SER A 1 90 ? 9.264 0.064 -12.017 1.00 89.06 90 SER A CA 1
ATOM 715 C C . SER A 1 90 ? 8.113 1.059 -12.013 1.00 89.06 90 SER A C 1
ATOM 717 O O . SER A 1 90 ? 8.326 2.262 -12.126 1.00 89.06 90 SER A O 1
ATOM 719 N N . VAL A 1 91 ? 6.894 0.542 -11.870 1.00 90.88 91 VAL A N 1
ATOM 720 C CA . VAL A 1 91 ? 5.677 1.330 -11.664 1.00 90.88 91 VAL A CA 1
ATOM 721 C C . VAL A 1 91 ? 5.157 1.027 -10.270 1.00 90.88 91 VAL A C 1
ATOM 723 O O . VAL A 1 91 ? 4.897 -0.128 -9.916 1.00 90.88 91 VAL A O 1
ATOM 726 N N . ILE A 1 92 ? 4.992 2.087 -9.492 1.00 89.88 92 ILE A N 1
ATOM 727 C CA . ILE A 1 92 ? 4.448 2.064 -8.138 1.00 89.88 92 ILE A CA 1
ATOM 728 C C . ILE A 1 92 ? 3.141 2.858 -8.090 1.00 89.88 92 ILE A C 1
ATOM 730 O O . ILE A 1 92 ? 2.933 3.771 -8.886 1.00 89.88 92 ILE A O 1
ATOM 734 N N . ALA A 1 93 ? 2.274 2.534 -7.137 1.00 88.62 93 ALA A N 1
ATOM 735 C CA . ALA A 1 93 ? 1.115 3.352 -6.796 1.00 88.62 93 ALA A CA 1
ATOM 736 C C . ALA A 1 93 ? 1.068 3.656 -5.306 1.00 88.62 93 ALA A C 1
ATOM 738 O O . ALA A 1 93 ? 1.719 2.991 -4.501 1.00 88.62 93 ALA A O 1
ATOM 739 N N . LEU A 1 94 ? 0.270 4.664 -4.963 1.00 85.69 94 LEU A N 1
ATOM 740 C CA . LEU A 1 94 ? -0.145 4.947 -3.599 1.00 85.69 94 LEU A CA 1
ATOM 741 C C . LEU A 1 94 ? -1.544 4.379 -3.377 1.00 85.69 94 LEU A C 1
ATOM 743 O O . LEU A 1 94 ? -2.441 4.608 -4.192 1.00 85.69 94 LEU A O 1
ATOM 747 N N . ASP A 1 95 ? -1.728 3.645 -2.286 1.00 82.69 95 ASP A N 1
ATOM 748 C CA . ASP A 1 95 ? -3.055 3.236 -1.835 1.00 82.69 95 ASP A CA 1
ATOM 749 C C . ASP A 1 95 ? -3.703 4.291 -0.917 1.00 82.69 95 ASP A C 1
ATOM 751 O O . ASP A 1 95 ? -3.126 5.338 -0.614 1.00 82.69 95 ASP A O 1
ATOM 755 N N . GLY A 1 96 ? -4.937 4.022 -0.477 1.00 72.25 96 GLY A N 1
ATOM 756 C CA . GLY A 1 96 ? -5.685 4.911 0.420 1.00 72.25 96 GLY A CA 1
ATOM 757 C C . GLY A 1 96 ? -5.064 5.086 1.811 1.00 72.25 96 GLY A C 1
ATOM 758 O O . GLY A 1 96 ? -5.491 5.970 2.550 1.00 72.25 96 GLY A O 1
ATOM 759 N N . ASP A 1 97 ? -4.050 4.287 2.149 1.00 71.94 97 ASP A N 1
ATOM 760 C CA . ASP A 1 97 ? -3.300 4.355 3.400 1.00 71.94 97 ASP A CA 1
ATOM 761 C C . ASP A 1 97 ? -1.929 5.042 3.199 1.00 71.94 97 ASP A C 1
ATOM 763 O O . ASP A 1 97 ? -1.030 4.908 4.033 1.00 71.94 97 ASP A O 1
ATOM 767 N N . ASN A 1 98 ? -1.756 5.799 2.103 1.00 76.56 98 ASN A N 1
ATOM 768 C CA . ASN A 1 98 ? -0.507 6.464 1.705 1.00 76.56 98 ASN A CA 1
ATOM 769 C C . ASN A 1 98 ? 0.688 5.503 1.586 1.00 76.56 98 ASN A C 1
ATOM 771 O O . ASN A 1 98 ? 1.844 5.908 1.751 1.00 76.56 98 ASN A O 1
ATOM 775 N N . CYS A 1 99 ? 0.433 4.226 1.312 1.00 76.25 99 CYS A N 1
ATOM 776 C CA . CYS A 1 99 ? 1.484 3.238 1.172 1.00 76.25 99 CYS A CA 1
ATOM 777 C C . CYS A 1 99 ? 1.902 3.086 -0.288 1.00 76.25 99 CYS A C 1
ATOM 779 O O . CYS A 1 99 ? 1.064 3.001 -1.182 1.00 76.25 99 CYS A O 1
ATOM 781 N N . ILE A 1 100 ? 3.214 2.991 -0.520 1.00 83.81 100 ILE A N 1
ATOM 782 C CA . ILE A 1 100 ? 3.768 2.699 -1.844 1.00 83.81 100 ILE A CA 1
ATOM 783 C C . ILE A 1 100 ? 3.668 1.195 -2.100 1.00 83.81 100 ILE A C 1
ATOM 785 O O . ILE A 1 100 ? 4.266 0.392 -1.373 1.00 83.81 100 ILE A O 1
ATOM 789 N N . ILE A 1 101 ? 2.957 0.824 -3.161 1.00 83.62 101 ILE A N 1
ATOM 790 C CA . ILE A 1 101 ? 2.781 -0.556 -3.612 1.00 83.62 101 ILE A CA 1
ATOM 791 C C . ILE A 1 101 ? 3.366 -0.748 -5.022 1.00 83.62 101 ILE A C 1
ATOM 793 O O . ILE A 1 101 ? 3.078 0.050 -5.916 1.00 83.62 101 ILE A O 1
ATOM 797 N N . PRO A 1 102 ? 4.188 -1.788 -5.261 1.00 86.69 102 PRO A N 1
ATOM 798 C CA . PRO A 1 102 ? 4.674 -2.093 -6.601 1.00 86.69 102 PRO A CA 1
ATOM 799 C C . PRO A 1 102 ? 3.542 -2.692 -7.447 1.00 86.69 102 PRO A C 1
ATOM 801 O O . PRO A 1 102 ? 2.934 -3.686 -7.050 1.00 86.69 102 PRO A O 1
ATOM 804 N N . ILE A 1 103 ? 3.277 -2.107 -8.618 1.00 88.06 103 ILE A N 1
ATOM 805 C CA . ILE A 1 103 ? 2.282 -2.615 -9.577 1.00 88.06 103 ILE A CA 1
ATOM 806 C C . ILE A 1 103 ? 2.959 -3.508 -10.614 1.00 88.06 103 ILE A C 1
ATOM 808 O O . ILE A 1 103 ? 2.514 -4.627 -10.860 1.00 88.06 103 ILE A O 1
ATOM 812 N N . ALA A 1 104 ? 4.036 -3.015 -11.226 1.00 89.12 104 ALA A N 1
ATOM 813 C CA . ALA A 1 104 ? 4.735 -3.717 -12.292 1.00 89.12 104 ALA A CA 1
ATOM 814 C C . ALA A 1 104 ? 6.222 -3.366 -12.309 1.00 89.12 104 ALA A C 1
ATOM 816 O O . ALA A 1 104 ? 6.633 -2.304 -11.842 1.00 89.12 104 ALA A O 1
ATOM 817 N N . ILE A 1 105 ? 7.020 -4.264 -12.879 1.00 87.31 105 ILE A N 1
ATOM 818 C CA . ILE A 1 105 ? 8.456 -4.083 -13.089 1.00 87.31 105 ILE A CA 1
ATOM 819 C C . ILE A 1 105 ? 8.864 -4.663 -14.441 1.00 87.31 105 ILE A C 1
ATOM 821 O O . ILE A 1 105 ? 8.244 -5.615 -14.920 1.00 87.31 105 ILE A O 1
ATOM 825 N N . CYS A 1 106 ? 9.930 -4.129 -15.023 1.00 87.62 106 CYS A N 1
ATOM 826 C CA . CYS A 1 106 ? 10.521 -4.627 -16.257 1.00 87.62 106 CYS A CA 1
ATOM 827 C C . CYS A 1 106 ? 12.043 -4.461 -16.225 1.00 87.62 106 CYS A C 1
ATOM 829 O O . CYS A 1 106 ? 12.557 -3.523 -15.624 1.00 87.62 106 CYS A O 1
ATOM 831 N N . ILE A 1 107 ? 12.759 -5.378 -16.872 1.00 86.38 107 ILE A N 1
ATOM 832 C CA . ILE A 1 107 ? 14.208 -5.296 -17.062 1.00 86.38 107 ILE A CA 1
ATOM 833 C C . ILE A 1 107 ? 14.449 -5.014 -18.537 1.00 86.38 107 ILE A C 1
ATOM 835 O O . ILE A 1 107 ? 13.982 -5.770 -19.387 1.00 86.38 107 ILE A O 1
ATOM 839 N N . CYS A 1 108 ? 15.162 -3.930 -18.816 1.00 88.56 108 CYS A N 1
ATOM 840 C CA . CYS A 1 108 ? 15.482 -3.476 -20.163 1.00 88.56 108 CYS A CA 1
ATOM 841 C C . CYS A 1 108 ? 16.994 -3.313 -20.309 1.00 88.56 108 CYS A C 1
ATOM 843 O O . CYS A 1 108 ? 17.697 -3.087 -19.329 1.00 88.56 108 CYS A O 1
ATOM 845 N N . GLU A 1 109 ? 17.511 -3.397 -21.531 1.00 87.88 109 GLU A N 1
ATOM 846 C CA . GLU A 1 109 ? 18.944 -3.188 -21.783 1.00 87.88 109 GLU A CA 1
ATOM 847 C C . GLU A 1 109 ? 19.370 -1.737 -21.515 1.00 87.88 109 GLU A C 1
ATOM 849 O O . GLU A 1 109 ? 20.465 -1.485 -21.018 1.00 87.88 109 GLU A O 1
ATOM 854 N N . SER A 1 110 ? 18.485 -0.779 -21.799 1.00 89.06 110 SER A N 1
ATOM 855 C CA . SER A 1 110 ? 18.668 0.641 -21.501 1.00 89.06 110 SER A CA 1
ATOM 856 C C . SER A 1 110 ? 17.329 1.303 -21.193 1.00 89.06 110 SER A C 1
ATOM 858 O O . SER A 1 110 ? 16.277 0.806 -21.596 1.00 89.06 110 SER A O 1
ATOM 860 N N . GLU A 1 111 ? 17.376 2.420 -20.474 1.00 90.88 111 GLU A N 1
ATOM 861 C CA . GLU A 1 111 ? 16.219 3.280 -20.262 1.00 90.88 111 GLU A CA 1
ATOM 862 C C . GLU A 1 111 ? 16.074 4.249 -21.434 1.00 90.88 111 GLU A C 1
ATOM 864 O O . GLU A 1 111 ? 16.850 5.191 -21.588 1.00 90.88 111 GLU A O 1
ATOM 869 N N . ASN A 1 112 ? 15.092 3.993 -22.294 1.00 91.31 112 ASN A N 1
ATOM 870 C CA . ASN A 1 112 ? 14.796 4.831 -23.447 1.00 91.31 112 ASN A CA 1
ATOM 871 C C . ASN A 1 112 ? 13.284 4.861 -23.749 1.00 91.31 112 ASN A C 1
ATOM 873 O O . ASN A 1 112 ? 12.472 4.188 -23.106 1.00 91.31 112 ASN A O 1
ATOM 877 N N . SER A 1 113 ? 12.880 5.673 -24.729 1.00 92.62 113 SER A N 1
ATOM 878 C CA . SER A 1 113 ? 11.464 5.828 -25.080 1.00 92.62 113 SER A CA 1
ATOM 879 C C . SER A 1 113 ? 10.819 4.524 -25.556 1.00 92.62 113 SER A C 1
ATOM 881 O O . SER A 1 113 ? 9.657 4.281 -25.247 1.00 92.62 113 SER A O 1
ATOM 883 N N . GLU A 1 114 ? 11.550 3.667 -26.269 1.00 94.25 114 GLU A N 1
ATOM 884 C CA . GLU A 1 114 ? 11.026 2.395 -26.771 1.00 94.25 114 GLU A CA 1
ATOM 885 C C . GLU A 1 114 ? 10.758 1.411 -25.627 1.00 94.25 114 GLU A C 1
ATOM 887 O O . GLU A 1 114 ? 9.662 0.849 -25.548 1.00 94.25 114 GLU A O 1
ATOM 892 N N . SER A 1 115 ? 11.699 1.276 -24.685 1.00 93.12 115 SER A N 1
ATOM 893 C CA . SER A 1 115 ? 11.526 0.427 -23.502 1.00 93.12 115 SER A CA 1
ATOM 894 C C . SER A 1 115 ? 10.344 0.876 -22.642 1.00 93.12 115 SER A C 1
ATOM 896 O O . SER A 1 115 ? 9.542 0.048 -22.205 1.00 93.12 115 SER A O 1
ATOM 898 N N . TRP A 1 116 ? 10.179 2.189 -22.449 1.00 92.00 116 TRP A N 1
ATOM 899 C CA . TRP A 1 116 ? 9.058 2.745 -21.689 1.00 92.00 116 TRP A CA 1
ATOM 900 C C . TRP A 1 116 ? 7.717 2.563 -22.405 1.00 92.00 116 TRP A C 1
ATOM 902 O O . TRP A 1 116 ? 6.747 2.144 -21.773 1.00 92.00 116 TRP A O 1
ATOM 912 N N . ILE A 1 117 ? 7.648 2.815 -23.718 1.00 93.25 117 ILE A N 1
ATOM 913 C CA . ILE A 1 117 ? 6.428 2.595 -24.512 1.00 93.25 117 ILE A CA 1
ATOM 914 C C . ILE A 1 117 ? 6.010 1.128 -24.444 1.00 93.25 117 ILE A C 1
ATOM 916 O O . ILE A 1 117 ? 4.834 0.834 -24.223 1.00 93.25 117 ILE A O 1
ATOM 920 N N . TRP A 1 118 ? 6.956 0.205 -24.619 1.00 94.00 118 TRP A N 1
ATOM 921 C CA . TRP A 1 118 ? 6.666 -1.220 -24.534 1.00 94.00 118 TRP A CA 1
ATOM 922 C C . TRP A 1 118 ? 6.149 -1.598 -23.142 1.00 94.00 118 TRP A C 1
ATOM 924 O O . TRP A 1 118 ? 5.091 -2.219 -23.030 1.00 94.00 118 TRP A O 1
ATOM 934 N N . PHE A 1 119 ? 6.836 -1.166 -22.082 1.00 93.25 119 PHE A N 1
ATOM 935 C CA . PHE A 1 119 ? 6.462 -1.491 -20.708 1.00 93.25 119 PHE A CA 1
ATOM 936 C C . PHE A 1 119 ? 5.082 -0.938 -20.328 1.00 93.25 119 PHE A C 1
ATOM 938 O O . PHE A 1 119 ? 4.253 -1.668 -19.782 1.00 93.25 119 PHE A O 1
ATOM 945 N N . LEU A 1 120 ? 4.795 0.320 -20.673 1.00 91.44 120 LEU A N 1
ATOM 946 C CA . LEU A 1 120 ? 3.502 0.943 -20.394 1.00 91.44 120 LEU A CA 1
ATOM 947 C C . LEU A 1 120 ? 2.361 0.303 -21.192 1.00 91.44 120 LEU A C 1
ATOM 949 O O . LEU A 1 120 ? 1.266 0.168 -20.655 1.00 91.44 120 LEU A O 1
ATOM 953 N N . ARG A 1 121 ? 2.606 -0.160 -22.427 1.00 92.06 121 ARG A N 1
ATOM 954 C CA . ARG A 1 121 ? 1.620 -0.948 -23.190 1.00 92.06 121 ARG A CA 1
ATOM 955 C C . ARG A 1 121 ? 1.292 -2.267 -22.496 1.00 92.06 121 ARG A C 1
ATOM 957 O O . ARG A 1 121 ? 0.121 -2.573 -22.305 1.00 92.06 121 ARG A O 1
ATOM 964 N N . GLN A 1 122 ? 2.308 -3.008 -22.051 1.00 93.62 122 GLN A N 1
ATOM 965 C CA . GLN A 1 122 ? 2.080 -4.255 -21.311 1.00 93.62 122 GLN A CA 1
ATOM 966 C C . GLN A 1 122 ? 1.302 -4.016 -20.014 1.00 93.62 122 GLN A C 1
ATOM 968 O O . GLN A 1 122 ? 0.417 -4.798 -19.656 1.00 93.62 122 GLN A O 1
ATOM 973 N N . LEU A 1 123 ? 1.615 -2.925 -19.311 1.00 90.94 123 LEU A N 1
ATOM 974 C CA . LEU A 1 123 ? 0.890 -2.526 -18.113 1.00 90.94 123 LEU A CA 1
ATOM 975 C C . LEU A 1 123 ? -0.574 -2.190 -18.424 1.00 90.94 123 LEU A C 1
ATOM 977 O O . LEU A 1 123 ? -1.464 -2.667 -17.722 1.00 90.94 123 LEU A O 1
ATOM 981 N N . TRP A 1 124 ? -0.819 -1.402 -19.472 1.00 89.38 124 TRP A N 1
ATOM 982 C CA . TRP A 1 124 ? -2.156 -1.012 -19.917 1.00 89.38 124 TRP A CA 1
ATOM 983 C C . TRP A 1 124 ? -3.038 -2.233 -20.194 1.00 89.38 124 TRP A C 1
ATOM 985 O O . TRP A 1 124 ? -4.128 -2.359 -19.628 1.00 89.38 124 TRP A O 1
ATOM 995 N N . ASP A 1 125 ? -2.521 -3.175 -20.985 1.00 90.31 125 ASP A N 1
ATOM 996 C CA . ASP A 1 125 ? -3.224 -4.408 -21.343 1.00 90.31 125 ASP A CA 1
ATOM 997 C C . ASP A 1 125 ? -3.510 -5.274 -20.105 1.00 90.31 125 ASP A C 1
ATOM 999 O O . ASP A 1 125 ? -4.615 -5.795 -19.927 1.00 90.31 125 ASP A O 1
ATOM 1003 N N . SER A 1 126 ? -2.533 -5.383 -19.199 1.00 89.75 126 SER A N 1
ATOM 1004 C CA . SER A 1 126 ? -2.652 -6.189 -17.976 1.00 89.75 126 SER A CA 1
ATOM 1005 C C . SER A 1 126 ? -3.673 -5.625 -16.988 1.00 89.75 126 SER A C 1
ATOM 1007 O O . SER A 1 126 ? -4.380 -6.386 -16.326 1.00 89.75 126 SER A O 1
ATOM 1009 N N . LEU A 1 127 ? -3.771 -4.296 -16.887 1.00 86.62 127 LEU A N 1
ATOM 1010 C CA . LEU A 1 127 ? -4.727 -3.622 -16.008 1.00 86.62 127 LEU A CA 1
ATOM 1011 C C . LEU A 1 127 ? -6.164 -3.664 -16.543 1.00 86.62 127 LEU A C 1
ATOM 1013 O O . LEU A 1 127 ? -7.075 -3.271 -15.813 1.00 86.62 127 LEU A O 1
ATOM 1017 N N . ARG A 1 128 ? -6.378 -4.152 -17.779 1.00 86.69 128 ARG A N 1
ATOM 1018 C CA . ARG A 1 128 ? -7.671 -4.103 -18.486 1.00 86.69 128 ARG A CA 1
ATOM 1019 C C . ARG A 1 128 ? -8.291 -2.716 -18.386 1.00 86.69 128 ARG A C 1
ATOM 1021 O O . ARG A 1 128 ? -9.424 -2.551 -17.929 1.00 86.69 128 ARG A O 1
ATOM 1028 N N . TRP A 1 129 ? -7.476 -1.728 -18.718 1.00 80.44 129 TRP A N 1
ATOM 1029 C CA . TRP A 1 129 ? -7.816 -0.340 -18.501 1.00 80.44 129 TRP A CA 1
ATOM 1030 C C . TRP A 1 129 ? -9.091 0.060 -19.250 1.00 80.44 129 TRP A C 1
ATOM 1032 O O . TRP A 1 129 ? -9.316 -0.362 -20.382 1.00 80.44 129 TRP A O 1
ATOM 1042 N N . ASP A 1 130 ? -9.899 0.898 -18.604 1.00 80.25 130 ASP A N 1
ATOM 1043 C CA . ASP A 1 130 ? -11.072 1.547 -19.183 1.00 80.25 130 ASP A CA 1
ATOM 1044 C C . ASP A 1 130 ? -10.859 3.065 -19.155 1.00 80.25 130 ASP A C 1
ATOM 1046 O O . ASP A 1 130 ? -10.581 3.639 -18.096 1.00 80.25 130 ASP A O 1
ATOM 1050 N N . ASP A 1 131 ? -10.995 3.713 -20.312 1.00 78.88 131 ASP A N 1
ATOM 1051 C CA . ASP A 1 131 ? -10.789 5.154 -20.497 1.00 78.88 131 ASP A CA 1
ATOM 1052 C C . ASP A 1 131 ? -11.739 6.016 -19.649 1.00 78.88 131 ASP A C 1
ATOM 1054 O O . ASP A 1 131 ? -11.501 7.210 -19.454 1.00 78.88 131 ASP A O 1
ATOM 1058 N N . SER A 1 132 ? -12.793 5.423 -19.075 1.00 83.12 132 SER A N 1
ATOM 1059 C CA . SER A 1 132 ? -13.657 6.099 -18.100 1.00 83.12 132 SER A CA 1
ATOM 1060 C C . SER A 1 132 ? -12.933 6.484 -16.797 1.00 83.12 132 SER A C 1
ATOM 1062 O O . SER A 1 132 ? -13.386 7.381 -16.075 1.00 83.12 132 SER A O 1
ATOM 1064 N N . ARG A 1 133 ? -11.795 5.845 -16.481 1.00 78.00 133 ARG A N 1
ATOM 1065 C CA . ARG A 1 133 ? -11.008 6.099 -15.266 1.00 78.00 133 ARG A CA 1
ATOM 1066 C C . ARG A 1 133 ? -9.790 6.964 -15.571 1.00 78.00 133 ARG A C 1
ATOM 1068 O O . ARG A 1 133 ? -8.863 6.554 -16.262 1.00 78.00 133 ARG A O 1
ATOM 1075 N N . ARG A 1 134 ? -9.755 8.162 -14.982 1.00 78.81 134 ARG A N 1
ATOM 1076 C CA . ARG A 1 134 ? -8.584 9.047 -15.048 1.00 78.81 134 ARG A CA 1
ATOM 1077 C C . ARG A 1 134 ? -7.498 8.553 -14.099 1.00 78.81 134 ARG A C 1
ATOM 1079 O O . ARG A 1 134 ? -7.754 8.389 -12.909 1.00 78.81 134 ARG A O 1
ATOM 1086 N N . ILE A 1 135 ? -6.285 8.391 -14.612 1.00 77.75 135 ILE A N 1
ATOM 1087 C CA . ILE A 1 135 ? -5.095 8.052 -13.827 1.00 77.75 135 ILE A CA 1
ATOM 1088 C C . ILE A 1 135 ? -3.996 9.048 -14.187 1.00 77.75 135 ILE A C 1
ATOM 1090 O O . ILE A 1 135 ? -3.906 9.515 -15.321 1.00 77.75 135 ILE A O 1
ATOM 1094 N N . CYS A 1 136 ? -3.190 9.397 -13.191 1.00 83.12 136 CYS A N 1
ATOM 1095 C CA . CYS A 1 136 ? -2.046 10.281 -13.335 1.00 83.12 136 CYS A CA 1
ATOM 1096 C C . CYS A 1 136 ? -0.765 9.448 -13.263 1.00 83.12 136 CYS A C 1
ATOM 1098 O O . CYS A 1 136 ? -0.566 8.724 -12.287 1.00 83.12 136 CYS A O 1
ATOM 1100 N N . PHE A 1 137 ? 0.091 9.564 -14.276 1.00 82.50 137 PHE A N 1
ATOM 1101 C CA . PHE A 1 137 ? 1.454 9.043 -14.229 1.00 82.50 137 PHE A CA 1
ATOM 1102 C C . PHE A 1 137 ? 2.406 10.175 -13.858 1.00 82.50 137 PHE A C 1
ATOM 1104 O O . PHE A 1 137 ? 2.324 11.271 -14.411 1.00 82.50 137 PHE A O 1
ATOM 1111 N N . ILE A 1 138 ? 3.309 9.890 -12.926 1.00 86.62 138 ILE A N 1
ATOM 1112 C CA . ILE A 1 138 ? 4.400 10.781 -12.546 1.00 86.62 138 ILE A CA 1
ATOM 1113 C C . ILE A 1 138 ? 5.678 9.979 -12.752 1.00 86.62 138 ILE A C 1
ATOM 1115 O O . ILE A 1 138 ? 5.847 8.929 -12.134 1.00 86.62 138 ILE A O 1
ATOM 1119 N N . SER A 1 139 ? 6.543 10.462 -13.634 1.00 83.81 139 SER A N 1
ATOM 1120 C CA . SER A 1 139 ? 7.911 9.977 -13.781 1.00 83.81 139 SER A CA 1
ATOM 1121 C C . SER A 1 139 ? 8.872 11.053 -13.286 1.00 83.81 139 SER A C 1
ATOM 1123 O O . SER A 1 139 ? 8.520 12.237 -13.213 1.00 83.81 139 SER A O 1
ATOM 1125 N N . ASP A 1 140 ? 10.091 10.650 -12.957 1.00 77.25 140 ASP A N 1
ATOM 1126 C CA . ASP A 1 140 ? 11.222 11.563 -13.024 1.00 77.25 140 ASP A CA 1
ATOM 1127 C C . ASP A 1 140 ? 11.520 11.938 -14.491 1.00 77.25 140 ASP A C 1
ATOM 1129 O O . ASP A 1 140 ? 10.788 11.560 -15.415 1.00 77.25 140 ASP A O 1
ATOM 1133 N N . ARG A 1 141 ? 12.500 12.819 -14.690 1.00 54.97 141 ARG A N 1
ATOM 1134 C CA . ARG A 1 141 ? 12.768 13.487 -15.967 1.00 54.97 141 ARG A CA 1
ATOM 1135 C C . ARG A 1 141 ?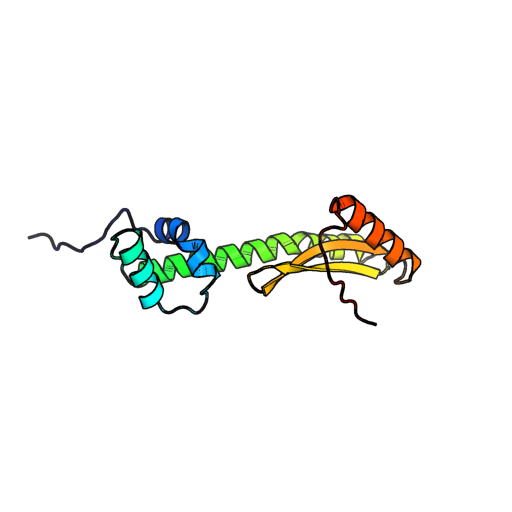 14.070 13.010 -16.581 1.00 54.97 141 ARG A C 1
ATOM 1137 O O . ARG A 1 141 ? 15.048 12.924 -15.808 1.00 54.97 141 ARG A O 1
#

Foldseek 3Di:
DDDDDVPPVCLALQNLLVPCLVVCLLCVVDDLVVSQVVCCVPPVDGDDSVSSVSNSVVSVVVVVVVQCVQCVVVVVCCVPPVVPAFDKDWDWDQDPSRDTGTDDIDTGNYDDPVVVVVRVVVSCVVVVDDPVDDDDDDDDD

pLDDT: mean 83.99, std 11.76, range [39.22, 95.62]

Sequence (141 aa):
MCPRVAENEVATSRWVASVIGNFIRSNPNGKTKLFKNELQDKFAVKVNSQTIYRAKKIVLETLKSHHVEAYAKLRKYGIQYGKFGGVLLSVIALDGDNCIIPIAICICESENSESWIWFLRQLWDSLRWDDSRRICFISDR

Organism: NCBI:txid43782